Protein AF-A0A9C9XCZ6-F1 (afdb_monomer_lite)

Structure (mmCIF, N/CA/C/O backbone):
data_AF-A0A9C9XCZ6-F1
#
_entry.id   AF-A0A9C9XCZ6-F1
#
loop_
_atom_site.group_PDB
_atom_site.id
_atom_site.type_symbol
_atom_site.label_atom_id
_atom_site.label_alt_id
_atom_site.label_comp_id
_atom_site.label_asym_id
_atom_site.label_entity_id
_atom_site.label_seq_id
_atom_site.pdbx_PDB_ins_code
_atom_site.Cartn_x
_atom_site.Cartn_y
_atom_site.Cartn_z
_atom_site.occupancy
_atom_site.B_iso_or_equiv
_atom_site.auth_seq_id
_atom_site.auth_comp_id
_atom_site.auth_asym_id
_atom_site.auth_atom_id
_atom_site.pdbx_PDB_model_num
ATOM 1 N N . ASP A 1 1 ? -5.608 -3.257 -12.817 1.00 93.50 1 ASP A N 1
ATOM 2 C CA . ASP A 1 1 ? -5.091 -2.175 -13.678 1.00 93.50 1 ASP A CA 1
ATOM 3 C C . ASP A 1 1 ? -3.654 -2.425 -14.108 1.00 93.50 1 ASP A C 1
ATOM 5 O O . ASP A 1 1 ? -3.468 -2.695 -15.281 1.00 93.50 1 ASP A O 1
ATOM 9 N N . VAL A 1 2 ? -2.664 -2.480 -13.204 1.00 97.44 2 VAL A N 1
ATOM 10 C CA . VAL A 1 2 ? -1.243 -2.700 -13.582 1.00 97.44 2 VAL A CA 1
ATOM 11 C C . VAL A 1 2 ? -1.011 -3.896 -14.518 1.00 97.44 2 VAL A C 1
ATOM 13 O O . VAL A 1 2 ? -0.341 -3.744 -15.531 1.00 97.44 2 VAL A O 1
ATOM 16 N N . ASN A 1 3 ? -1.592 -5.069 -14.236 1.00 98.12 3 ASN A N 1
ATOM 17 C CA . ASN A 1 3 ? -1.430 -6.242 -15.113 1.00 98.12 3 ASN A CA 1
ATOM 18 C C . ASN A 1 3 ? -1.935 -5.995 -16.544 1.00 98.12 3 ASN A C 1
ATOM 20 O O . ASN A 1 3 ? -1.282 -6.394 -17.501 1.00 98.12 3 ASN A O 1
ATOM 24 N N . LEU A 1 4 ? -3.089 -5.335 -16.685 1.00 98.38 4 LEU A N 1
ATOM 25 C CA . LEU A 1 4 ? -3.658 -5.015 -17.997 1.00 98.38 4 LEU A CA 1
ATOM 26 C C . LEU A 1 4 ? -2.826 -3.942 -18.698 1.00 98.38 4 LEU A C 1
ATOM 28 O O . LEU A 1 4 ? -2.570 -4.051 -19.888 1.00 98.38 4 LEU A O 1
ATOM 32 N N . TRP A 1 5 ? -2.311 -2.973 -17.942 1.00 98.50 5 TRP A N 1
ATOM 33 C CA . TRP A 1 5 ? -1.402 -1.970 -18.478 1.00 98.50 5 TRP A CA 1
ATOM 34 C C . TRP A 1 5 ? -0.134 -2.611 -19.066 1.00 98.50 5 TRP A C 1
ATOM 36 O O . TRP A 1 5 ? 0.224 -2.303 -20.196 1.00 98.50 5 TRP A O 1
ATOM 46 N N . PHE A 1 6 ? 0.500 -3.571 -18.379 1.00 98.50 6 PHE A N 1
ATOM 47 C CA . PHE A 1 6 ? 1.641 -4.309 -18.950 1.00 98.50 6 PHE A CA 1
ATOM 48 C C . PHE A 1 6 ? 1.253 -5.183 -20.151 1.00 98.50 6 PHE A C 1
ATOM 50 O O . PHE A 1 6 ? 2.053 -5.350 -21.066 1.00 98.50 6 PHE A O 1
ATOM 57 N N . MET A 1 7 ? 0.029 -5.717 -20.183 1.00 98.19 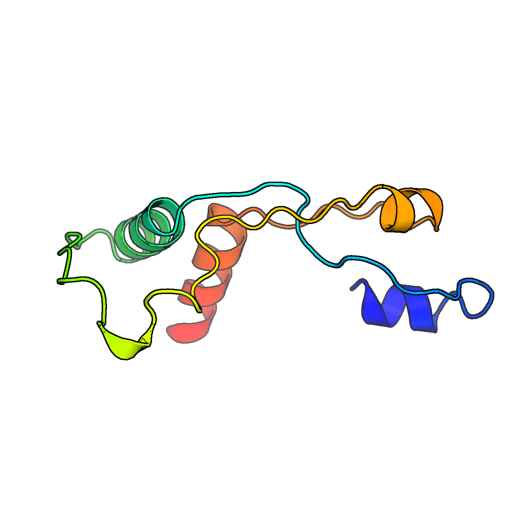7 MET A N 1
ATOM 58 C CA . MET A 1 7 ? -0.488 -6.443 -21.349 1.00 98.19 7 MET A CA 1
ATOM 59 C C . MET A 1 7 ? -0.636 -5.529 -22.580 1.00 98.19 7 MET A C 1
ATOM 61 O O . MET A 1 7 ? -0.390 -5.972 -23.699 1.00 98.19 7 MET A O 1
ATOM 65 N N . GLU A 1 8 ? -1.009 -4.264 -22.378 1.00 98.19 8 GLU A N 1
ATOM 66 C CA . GLU A 1 8 ? -1.144 -3.248 -23.433 1.00 98.19 8 GLU A CA 1
ATOM 67 C C . GLU A 1 8 ? 0.200 -2.633 -23.866 1.00 98.19 8 GLU A C 1
ATOM 69 O O . GLU A 1 8 ? 0.283 -2.060 -24.951 1.00 98.19 8 GLU A O 1
ATOM 74 N N . HIS A 1 9 ? 1.257 -2.785 -23.059 1.00 97.94 9 HIS A N 1
ATOM 75 C CA . HIS A 1 9 ? 2.599 -2.240 -23.304 1.00 97.94 9 HIS A CA 1
ATOM 76 C C . HIS A 1 9 ? 3.649 -3.365 -23.393 1.00 97.94 9 HIS A C 1
ATOM 78 O O . HIS A 1 9 ? 4.510 -3.484 -22.516 1.00 97.94 9 HIS A O 1
ATOM 84 N N . PRO A 1 10 ? 3.604 -4.216 -24.439 1.00 97.00 10 PRO A N 1
ATOM 85 C CA . PRO A 1 10 ? 4.463 -5.399 -24.550 1.00 97.00 10 PRO A CA 1
ATOM 86 C C . PRO A 1 10 ? 5.960 -5.075 -24.698 1.00 97.00 10 PRO A C 1
ATOM 88 O O . PRO A 1 10 ? 6.797 -5.957 -24.516 1.00 97.00 10 PRO A O 1
ATOM 91 N N . ASP A 1 11 ? 6.319 -3.826 -25.014 1.00 97.69 11 ASP A N 1
ATOM 92 C CA . ASP A 1 11 ? 7.703 -3.338 -25.018 1.00 97.69 11 ASP A CA 1
ATOM 93 C C . ASP A 1 11 ? 8.275 -3.134 -23.602 1.00 97.69 11 ASP A C 1
ATOM 95 O O . ASP A 1 11 ? 9.491 -3.016 -23.437 1.00 97.69 11 ASP A O 1
ATOM 99 N N . LYS A 1 12 ? 7.426 -3.115 -22.566 1.00 97.62 12 LYS A N 1
ATOM 100 C CA . LYS A 1 12 ? 7.826 -2.975 -21.161 1.00 97.62 12 LYS A CA 1
ATOM 101 C C . LYS A 1 12 ? 7.930 -4.352 -20.516 1.00 97.62 12 LYS A C 1
ATOM 103 O O . LYS A 1 12 ? 6.938 -5.040 -20.308 1.00 97.62 12 LYS A O 1
ATOM 108 N N . SER A 1 13 ? 9.147 -4.761 -20.173 1.00 97.56 13 SER A N 1
ATOM 109 C CA . SER A 1 13 ? 9.429 -6.055 -19.541 1.00 97.56 13 SER A CA 1
ATOM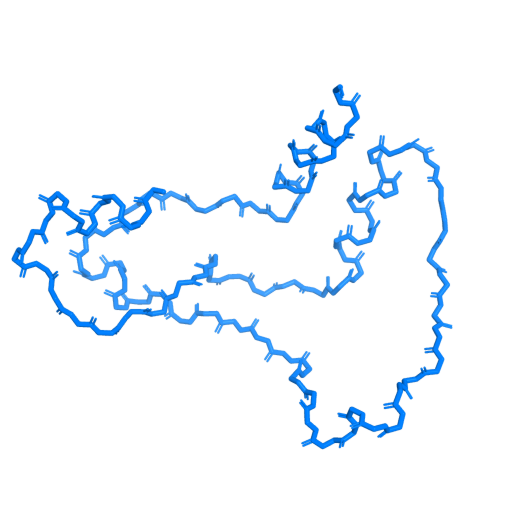 110 C C . SER A 1 13 ? 10.423 -5.901 -18.395 1.00 97.56 13 SER A C 1
ATOM 112 O O . SER A 1 13 ? 11.297 -5.040 -18.433 1.00 97.56 13 SER A O 1
ATOM 114 N N . GLY A 1 14 ? 10.293 -6.744 -17.371 1.00 97.38 14 GLY A N 1
ATOM 115 C CA . GLY A 1 14 ? 11.126 -6.694 -16.173 1.00 97.38 14 GLY A CA 1
ATOM 116 C C . GLY A 1 14 ? 10.426 -7.299 -14.960 1.00 97.38 14 GLY A C 1
ATOM 117 O O . GLY A 1 14 ? 9.331 -7.849 -15.067 1.00 97.38 14 GLY A O 1
ATOM 118 N N . ILE A 1 15 ? 11.069 -7.186 -13.800 1.00 98.38 15 ILE A N 1
ATOM 119 C CA . ILE A 1 15 ? 10.481 -7.543 -12.507 1.00 98.38 15 ILE A CA 1
ATOM 120 C C . ILE A 1 15 ? 10.176 -6.237 -11.781 1.00 98.38 15 ILE A C 1
ATOM 122 O O . ILE A 1 15 ? 11.085 -5.453 -11.517 1.00 98.38 15 ILE A O 1
ATOM 126 N N . PHE A 1 16 ? 8.902 -6.009 -11.464 1.00 98.56 16 PHE A N 1
ATOM 127 C CA . PHE A 1 16 ? 8.429 -4.768 -10.857 1.00 98.56 16 PHE A CA 1
ATOM 128 C C . PHE A 1 16 ? 7.782 -5.046 -9.503 1.00 98.56 16 PHE A C 1
ATOM 130 O O . PHE A 1 16 ? 6.958 -5.953 -9.374 1.00 98.56 16 PHE A O 1
ATOM 137 N N . ASN A 1 17 ? 8.114 -4.229 -8.503 1.00 98.50 17 ASN A N 1
ATOM 138 C CA . ASN A 1 17 ? 7.366 -4.208 -7.251 1.00 98.50 17 ASN A CA 1
ATOM 139 C C . ASN A 1 17 ? 5.946 -3.695 -7.508 1.00 98.50 17 ASN A C 1
ATOM 141 O O . ASN A 1 17 ? 5.752 -2.687 -8.190 1.00 98.50 17 ASN A O 1
ATOM 145 N N . LEU A 1 18 ? 4.959 -4.359 -6.907 1.00 98.25 18 LEU A N 1
ATOM 146 C CA . LEU A 1 18 ? 3.559 -3.967 -6.999 1.00 98.25 18 LEU A CA 1
ATOM 147 C C . LEU A 1 18 ? 2.990 -3.715 -5.603 1.00 98.25 18 LEU A C 1
ATOM 149 O O . LEU A 1 18 ? 2.638 -4.638 -4.875 1.00 98.25 18 LEU A O 1
ATOM 153 N N . GLY A 1 19 ? 2.890 -2.440 -5.246 1.00 97.62 19 GLY A N 1
ATOM 154 C CA . GLY A 1 19 ? 2.289 -1.971 -4.005 1.00 97.62 19 GLY A CA 1
ATOM 155 C C . GLY A 1 19 ? 1.975 -0.482 -4.090 1.00 97.62 19 GLY A C 1
ATOM 156 O O . GLY A 1 19 ? 2.250 0.166 -5.094 1.00 97.62 19 GLY A O 1
ATOM 157 N N . THR A 1 20 ? 1.396 0.077 -3.033 1.00 98.00 20 THR A N 1
ATOM 158 C CA . THR A 1 20 ? 0.982 1.492 -3.001 1.00 98.00 20 THR A CA 1
ATOM 159 C C . THR A 1 20 ? 2.156 2.472 -2.888 1.00 98.00 20 THR A C 1
ATOM 161 O O . THR A 1 20 ? 1.956 3.673 -3.061 1.00 98.00 20 THR A O 1
ATOM 164 N N . GLY A 1 21 ? 3.353 1.983 -2.540 1.00 97.62 21 GLY A N 1
ATOM 165 C CA . GLY A 1 21 ? 4.491 2.812 -2.135 1.00 97.62 21 GLY A CA 1
ATOM 166 C C . GLY A 1 21 ? 4.337 3.462 -0.759 1.00 97.62 21 GLY A C 1
ATOM 167 O O . GLY A 1 21 ? 5.110 4.346 -0.417 1.00 97.62 21 GLY A O 1
ATOM 168 N N . ARG A 1 22 ? 3.312 3.071 0.011 1.00 97.50 22 ARG A N 1
ATOM 169 C CA . ARG A 1 22 ? 3.013 3.622 1.336 1.00 97.50 22 ARG A CA 1
ATOM 170 C C . ARG A 1 22 ? 2.661 2.499 2.298 1.00 97.50 22 ARG A C 1
ATOM 172 O O . ARG A 1 22 ? 1.620 1.858 2.143 1.00 97.50 22 ARG A O 1
ATOM 179 N N . SER A 1 23 ? 3.522 2.265 3.276 1.00 97.81 23 SER A N 1
ATOM 180 C CA . SER A 1 23 ? 3.263 1.342 4.376 1.00 97.81 23 SER A CA 1
ATOM 181 C C . SER A 1 23 ? 2.221 1.907 5.343 1.00 97.81 23 SER A C 1
ATOM 183 O O . SER A 1 23 ? 2.148 3.112 5.585 1.00 97.81 23 SER A O 1
ATOM 185 N N . GLN A 1 24 ? 1.399 1.019 5.898 1.00 97.94 24 GLN A N 1
ATOM 186 C CA . GLN A 1 24 ? 0.484 1.323 6.996 1.00 97.94 24 GLN A CA 1
ATOM 187 C C . GLN A 1 24 ? 0.450 0.138 7.972 1.00 97.94 24 GLN A C 1
ATOM 189 O O . GLN A 1 24 ? 0.564 -1.015 7.539 1.00 97.94 24 GLN A O 1
ATOM 194 N N . PRO A 1 25 ? 0.311 0.374 9.287 1.00 98.06 25 PRO A N 1
ATOM 195 C CA . PRO A 1 25 ? 0.142 -0.694 10.262 1.00 98.06 25 PRO A CA 1
ATOM 196 C C . PRO A 1 25 ? -1.191 -1.436 10.076 1.00 98.06 25 PRO A C 1
ATOM 198 O O . PRO A 1 25 ? -2.205 -0.856 9.700 1.00 98.06 25 PRO A O 1
ATOM 201 N N . PHE A 1 26 ? -1.240 -2.708 10.490 1.00 98.06 26 PHE A N 1
ATOM 202 C CA . PHE A 1 26 ? -2.485 -3.500 10.537 1.00 98.06 26 PHE A CA 1
ATOM 203 C C . PHE A 1 26 ? -3.621 -2.831 11.327 1.00 98.06 26 PHE A C 1
ATOM 205 O O . PHE A 1 26 ? -4.796 -3.102 11.082 1.00 98.06 26 PHE A O 1
ATOM 212 N N . LYS A 1 27 ? -3.275 -1.951 12.274 1.00 98.12 27 LYS A N 1
ATOM 213 C CA . LYS A 1 27 ? -4.240 -1.164 13.042 1.00 98.12 27 LYS A CA 1
ATOM 214 C C . LYS A 1 27 ? -5.119 -0.289 12.140 1.00 98.12 27 LYS A C 1
ATOM 216 O O . LYS A 1 27 ? -6.305 -0.175 12.423 1.00 98.12 27 LYS A O 1
ATOM 221 N N . ASP A 1 28 ? -4.574 0.271 11.063 1.00 98.38 28 ASP A N 1
ATOM 222 C CA . ASP A 1 28 ? -5.318 1.183 10.186 1.00 98.38 28 ASP A CA 1
ATOM 223 C C . ASP A 1 28 ? -6.357 0.418 9.358 1.00 98.38 28 ASP A C 1
ATOM 225 O O . ASP A 1 28 ? -7.499 0.855 9.239 1.00 98.38 28 ASP A O 1
ATOM 229 N N . VAL A 1 29 ? -6.025 -0.804 8.923 1.00 98.44 29 VAL A N 1
ATOM 230 C CA . VAL A 1 29 ? -6.992 -1.734 8.313 1.00 98.44 29 VAL A CA 1
ATOM 231 C C . VAL A 1 29 ? -8.126 -2.056 9.291 1.00 98.44 29 VAL A C 1
ATOM 233 O O . VAL A 1 29 ? -9.297 -1.986 8.925 1.00 98.44 29 VAL A O 1
ATOM 236 N N . ALA A 1 30 ? -7.794 -2.390 10.543 1.00 98.38 30 ALA A N 1
ATOM 237 C CA . ALA A 1 30 ? -8.792 -2.711 11.562 1.00 98.38 30 ALA A CA 1
ATOM 238 C C . ALA A 1 30 ? -9.707 -1.514 11.872 1.00 98.38 30 ALA A C 1
ATOM 240 O O . ALA A 1 30 ? -10.921 -1.686 11.968 1.00 98.38 30 ALA A O 1
ATOM 241 N N . ASN A 1 31 ? -9.143 -0.308 11.981 1.00 98.44 31 ASN A N 1
ATOM 242 C CA . ASN A 1 31 ? -9.914 0.918 12.171 1.00 98.44 31 ASN A CA 1
ATOM 243 C C . ASN A 1 31 ? -10.853 1.175 10.988 1.00 98.44 31 ASN A C 1
ATOM 245 O O . ASN A 1 31 ? -12.038 1.382 11.213 1.00 98.44 31 ASN A O 1
ATOM 249 N N . ALA A 1 32 ? -10.377 1.058 9.743 1.00 98.44 32 ALA A N 1
ATOM 250 C CA . ALA A 1 32 ? -11.214 1.254 8.558 1.00 98.44 32 ALA A CA 1
ATOM 251 C C . ALA A 1 32 ? -12.415 0.285 8.510 1.00 98.44 32 ALA A C 1
ATOM 253 O O . ALA A 1 32 ? -13.511 0.667 8.098 1.00 98.44 32 ALA A O 1
ATOM 254 N N . VAL A 1 33 ? -12.240 -0.959 8.975 1.00 98.56 33 VAL A N 1
ATOM 255 C CA . VAL A 1 33 ? -13.338 -1.935 9.117 1.00 98.56 33 VAL A CA 1
ATOM 256 C C . VAL A 1 33 ? -14.314 -1.539 10.233 1.00 98.56 33 VAL A C 1
ATOM 258 O O . VAL A 1 33 ? -15.529 -1.611 10.037 1.00 98.56 33 VAL A O 1
ATOM 261 N N . ILE A 1 34 ? -13.810 -1.122 11.401 1.00 98.44 34 ILE A N 1
ATOM 262 C CA . ILE A 1 34 ? -14.640 -0.669 12.533 1.00 98.44 34 ILE A CA 1
ATOM 263 C C . ILE A 1 34 ? -15.467 0.557 12.140 1.00 98.44 34 ILE A C 1
ATOM 265 O O . ILE A 1 34 ? -16.668 0.595 12.416 1.00 98.44 34 ILE A O 1
ATOM 269 N N . ASP A 1 35 ? -14.838 1.521 11.469 1.00 98.12 35 ASP A N 1
ATOM 270 C CA . ASP A 1 35 ? -15.471 2.746 10.990 1.00 98.12 35 ASP A CA 1
ATOM 271 C C . ASP A 1 35 ? -16.587 2.427 9.992 1.00 98.12 35 ASP A C 1
ATOM 273 O O . ASP A 1 35 ? -17.681 2.981 10.100 1.00 98.12 35 ASP A O 1
ATOM 277 N N . TRP A 1 36 ? -16.362 1.477 9.075 1.00 98.38 36 TRP A N 1
ATOM 278 C CA . TRP A 1 36 ? -17.394 1.020 8.141 1.00 98.38 36 TRP A CA 1
ATOM 279 C C . TRP A 1 36 ? -18.602 0.400 8.859 1.00 98.38 36 TRP A C 1
ATOM 281 O O . TRP A 1 36 ? -19.746 0.725 8.546 1.00 98.38 36 TRP A O 1
ATOM 291 N N . HIS A 1 37 ? -18.369 -0.459 9.857 1.00 98.06 37 HIS A N 1
ATOM 292 C CA . HIS A 1 37 ? -19.446 -1.055 10.656 1.00 98.06 37 HIS A CA 1
ATOM 293 C C . HIS A 1 37 ? -20.124 -0.060 11.615 1.00 98.06 37 HIS A C 1
ATOM 295 O O . HIS A 1 37 ? -21.185 -0.370 12.165 1.00 98.06 37 HIS A O 1
ATOM 301 N N . GLY A 1 38 ? -19.503 1.095 11.877 1.00 98.31 38 GLY A N 1
ATOM 302 C CA . GLY A 1 38 ? -19.925 2.068 12.887 1.00 98.31 38 GLY A CA 1
ATOM 303 C C . GLY A 1 38 ? -19.788 1.575 14.334 1.00 98.31 38 GLY A C 1
ATOM 304 O O . GLY A 1 38 ? -20.284 2.225 15.254 1.00 98.31 38 GLY A O 1
ATOM 305 N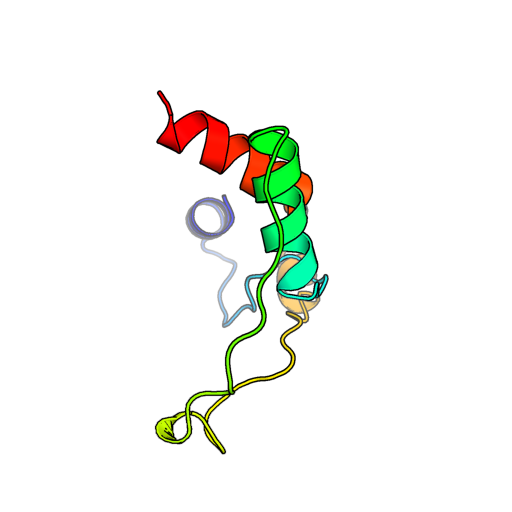 N . LYS A 1 39 ? -19.167 0.407 14.554 1.00 97.88 39 LYS A N 1
ATOM 306 C CA . LYS A 1 39 ? -18.958 -0.204 15.874 1.00 97.88 39 LYS A CA 1
ATOM 307 C C . LYS A 1 39 ? -17.872 -1.276 15.831 1.00 97.88 39 LYS A C 1
ATOM 309 O O . LYS A 1 39 ? -17.724 -1.992 14.845 1.00 97.88 39 LYS A O 1
ATOM 314 N N . GLY A 1 40 ? -17.178 -1.452 16.951 1.00 97.81 40 GLY A N 1
ATOM 315 C CA . GLY A 1 40 ? -16.171 -2.494 17.137 1.00 97.81 40 GLY A CA 1
ATOM 316 C C . GLY A 1 40 ? -15.076 -2.053 18.101 1.00 97.81 40 GLY A C 1
ATOM 317 O O . GLY A 1 40 ? -15.014 -0.892 18.500 1.00 97.81 40 GLY A O 1
ATOM 318 N N . ARG A 1 41 ? -14.222 -2.993 18.507 1.00 97.88 41 ARG A N 1
ATOM 319 C CA . ARG A 1 41 ? -13.024 -2.719 19.309 1.00 97.88 41 ARG A CA 1
ATOM 320 C C . ARG A 1 41 ? -11.898 -3.647 18.873 1.00 97.88 41 ARG A C 1
ATOM 322 O O . ARG A 1 41 ? -12.162 -4.792 18.516 1.00 97.88 41 ARG A O 1
ATOM 329 N N . ILE A 1 42 ? -10.663 -3.164 18.936 1.00 98.44 42 ILE A N 1
ATOM 330 C CA . ILE A 1 42 ? -9.477 -3.976 18.651 1.00 98.44 42 ILE A CA 1
ATOM 331 C C . ILE A 1 42 ? -9.105 -4.764 19.909 1.00 98.44 42 ILE A C 1
ATOM 333 O O . ILE A 1 42 ? -8.967 -4.190 20.989 1.00 98.44 42 ILE A O 1
ATOM 337 N N . GLU A 1 43 ? -8.915 -6.071 19.756 1.00 98.38 43 GLU A N 1
ATOM 338 C CA . GLU A 1 43 ? -8.338 -6.953 20.769 1.00 98.38 43 GLU A CA 1
ATOM 339 C C . GLU A 1 43 ? -7.002 -7.491 20.251 1.00 98.38 43 GLU A C 1
ATOM 341 O O . GLU A 1 43 ? -6.920 -8.010 19.138 1.00 98.38 43 GLU A O 1
ATOM 346 N N . TYR A 1 44 ? -5.943 -7.342 21.047 1.00 98.19 44 TYR A N 1
ATOM 347 C CA . TYR A 1 44 ? -4.621 -7.855 20.706 1.00 98.19 44 TYR A CA 1
ATOM 348 C C . TYR A 1 44 ? -4.452 -9.260 21.270 1.00 98.19 44 TYR A C 1
ATOM 350 O O . TYR A 1 44 ? -4.637 -9.479 22.466 1.00 98.19 44 TYR A O 1
ATOM 358 N N . ILE A 1 45 ? -4.045 -10.193 20.417 1.00 97.75 45 ILE A N 1
ATOM 359 C CA . ILE A 1 45 ? -3.724 -11.564 20.813 1.00 97.75 45 ILE A CA 1
ATOM 360 C C . ILE A 1 45 ? -2.207 -11.740 20.967 1.00 97.75 45 ILE A C 1
ATOM 362 O O . ILE A 1 45 ? -1.439 -11.008 20.332 1.00 97.75 45 ILE A O 1
ATOM 366 N N . PRO A 1 46 ? -1.742 -12.715 21.770 1.00 98.25 46 PRO A N 1
ATOM 367 C CA . PRO A 1 46 ? -0.335 -13.089 21.791 1.00 98.25 46 PRO A CA 1
ATOM 368 C C . PRO A 1 46 ? 0.164 -13.447 20.388 1.00 98.25 46 PRO A C 1
ATOM 370 O O . PRO A 1 46 ? -0.525 -14.124 19.623 1.00 98.25 46 PRO A O 1
ATOM 373 N N . PHE A 1 47 ? 1.376 -13.005 20.054 1.00 97.81 47 PHE A N 1
ATOM 374 C CA . PHE A 1 47 ? 1.967 -13.293 18.752 1.00 97.81 47 PHE A CA 1
ATOM 375 C C . PHE A 1 47 ? 2.170 -14.813 18.570 1.00 97.81 47 PHE A C 1
ATOM 377 O O . PHE A 1 47 ? 2.756 -15.443 19.457 1.00 97.81 47 PHE A O 1
ATOM 384 N N . PRO A 1 48 ? 1.740 -15.420 17.446 1.00 97.44 48 PRO A N 1
ATOM 385 C CA . PRO A 1 48 ? 1.865 -16.862 17.244 1.00 97.44 48 PRO A CA 1
ATOM 386 C C . PRO A 1 48 ? 3.326 -17.337 17.243 1.00 97.44 48 PRO A C 1
ATOM 388 O O . PRO A 1 48 ? 4.139 -16.863 16.451 1.00 97.44 48 PRO A O 1
ATOM 391 N N . GLU A 1 49 ? 3.660 -18.321 18.087 1.00 97.75 49 GLU A N 1
ATOM 392 C CA . GLU A 1 49 ? 5.051 -18.772 18.280 1.00 97.75 49 GLU A CA 1
ATOM 393 C C . GLU A 1 49 ? 5.716 -19.232 16.975 1.00 97.75 49 GLU A C 1
ATOM 395 O O . GLU A 1 49 ? 6.847 -18.861 16.676 1.00 97.75 49 GLU A O 1
ATOM 400 N N . HIS A 1 50 ? 4.983 -19.984 16.153 1.00 96.62 50 HIS A N 1
ATOM 401 C CA . HIS A 1 50 ? 5.485 -20.546 14.898 1.00 96.62 50 HIS A CA 1
ATOM 402 C C . HIS A 1 50 ? 5.779 -19.495 13.810 1.00 96.62 50 HIS A C 1
ATOM 404 O O . HIS A 1 50 ? 6.421 -19.823 12.812 1.00 96.62 50 HIS A O 1
ATOM 410 N N . LEU A 1 51 ? 5.319 -18.248 13.979 1.00 97.62 51 LEU A N 1
ATOM 411 C CA . LEU A 1 51 ? 5.621 -17.141 13.066 1.00 97.62 51 LEU A CA 1
ATOM 412 C C . LEU A 1 51 ? 6.896 -16.384 13.459 1.00 97.62 51 LEU A C 1
ATOM 414 O O . LEU A 1 51 ? 7.403 -15.582 12.670 1.00 97.62 51 LEU A O 1
ATOM 418 N N . LYS A 1 52 ? 7.452 -16.620 14.655 1.00 96.12 52 LYS A N 1
ATOM 419 C CA . LYS A 1 52 ? 8.673 -15.934 15.090 1.00 96.12 52 LYS A CA 1
ATOM 420 C C . LYS A 1 52 ? 9.839 -16.313 14.176 1.00 96.12 52 LYS A C 1
ATOM 422 O O . LYS A 1 52 ? 10.046 -17.478 13.851 1.00 96.12 52 LYS A O 1
ATOM 427 N N . GLY A 1 53 ? 10.581 -15.306 13.719 1.00 95.75 53 GLY A N 1
ATOM 428 C CA . GLY A 1 53 ? 11.674 -15.471 12.752 1.00 95.75 53 GLY A CA 1
ATOM 429 C C . GLY A 1 53 ? 11.232 -15.674 11.296 1.00 95.75 53 GLY A C 1
ATOM 430 O O . GLY A 1 53 ? 12.087 -15.758 10.422 1.00 95.75 53 GLY A O 1
ATOM 431 N N . ARG A 1 54 ? 9.922 -15.735 11.017 1.00 96.75 54 ARG A N 1
ATOM 432 C CA . ARG A 1 54 ? 9.359 -15.879 9.659 1.00 96.75 54 ARG A CA 1
ATOM 433 C C . ARG A 1 54 ? 8.344 -14.790 9.310 1.00 96.75 54 ARG A C 1
ATOM 435 O O . ARG A 1 54 ? 7.713 -14.850 8.261 1.00 96.75 54 ARG A O 1
ATOM 442 N N . TYR A 1 55 ? 8.171 -13.817 10.198 1.00 97.50 55 TYR A N 1
ATOM 443 C CA . TYR A 1 55 ? 7.190 -12.755 10.056 1.00 97.50 55 TYR A CA 1
ATOM 444 C C . TYR A 1 55 ? 7.847 -11.467 9.589 1.00 97.50 55 TYR A C 1
ATOM 446 O O . TYR A 1 55 ? 8.783 -10.972 10.218 1.00 97.50 55 TYR A O 1
ATOM 454 N N . GLN A 1 56 ? 7.322 -10.904 8.508 1.00 97.88 56 GLN A N 1
ATOM 455 C CA . GLN A 1 56 ? 7.732 -9.594 8.041 1.00 97.88 56 GLN A CA 1
ATOM 456 C C . GLN A 1 56 ? 6.950 -8.521 8.807 1.00 97.88 56 GLN A C 1
ATOM 458 O O . GLN A 1 56 ? 5.758 -8.328 8.588 1.00 97.88 56 GLN A O 1
ATOM 463 N N . SER A 1 57 ? 7.622 -7.828 9.727 1.00 96.56 57 SER A N 1
ATOM 464 C CA . SER A 1 57 ? 7.015 -6.776 10.555 1.00 96.56 57 SER A CA 1
ATOM 465 C C . SER A 1 57 ? 6.794 -5.455 9.812 1.00 96.56 57 SER A C 1
ATOM 467 O O . SER A 1 57 ? 6.026 -4.621 10.284 1.00 96.56 57 SER A O 1
ATOM 469 N N . PHE A 1 58 ? 7.453 -5.264 8.666 1.00 98.12 58 PHE A N 1
ATOM 470 C CA . PHE A 1 58 ? 7.355 -4.063 7.842 1.00 98.12 58 PHE A CA 1
ATOM 471 C C . PHE A 1 58 ? 7.513 -4.395 6.356 1.00 98.12 58 PHE A C 1
ATOM 473 O O . PHE A 1 58 ? 8.447 -5.095 5.959 1.00 98.12 58 PHE A O 1
ATOM 480 N N . THR A 1 59 ? 6.619 -3.854 5.533 1.00 97.56 59 THR A N 1
ATOM 481 C CA . THR A 1 59 ? 6.650 -3.942 4.068 1.00 97.56 59 THR A CA 1
ATOM 482 C C . THR A 1 59 ? 6.361 -2.561 3.491 1.00 97.56 59 THR A C 1
ATOM 484 O O . THR A 1 59 ? 5.335 -1.968 3.825 1.00 97.56 59 THR A O 1
ATOM 487 N N . GLU A 1 60 ? 7.186 -2.093 2.565 1.00 98.50 60 GLU A N 1
ATOM 488 C CA . GLU A 1 60 ? 6.877 -0.941 1.723 1.00 98.50 60 GLU A CA 1
ATOM 489 C C . GLU A 1 60 ? 7.448 -1.211 0.336 1.00 98.50 60 GLU A C 1
ATOM 491 O O . GLU A 1 60 ? 8.623 -1.546 0.196 1.00 98.50 60 GLU A O 1
ATOM 496 N N . ALA A 1 61 ? 6.595 -1.157 -0.684 1.00 98.38 61 ALA A N 1
ATOM 497 C CA . ALA A 1 61 ? 7.036 -1.385 -2.050 1.00 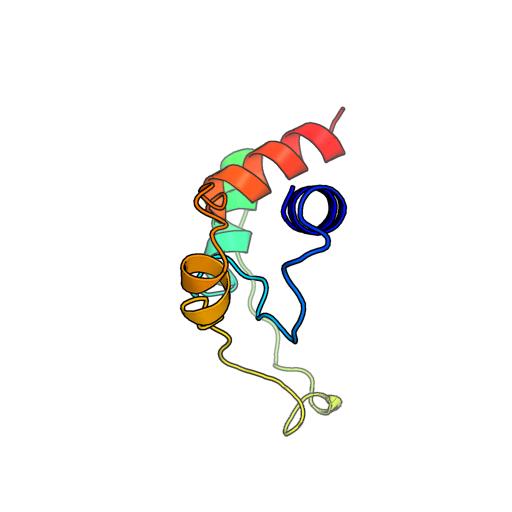98.38 61 ALA A CA 1
ATOM 498 C C . ALA A 1 61 ? 7.780 -0.146 -2.556 1.00 98.38 61 ALA A C 1
ATOM 500 O O . ALA A 1 61 ? 7.162 0.902 -2.723 1.00 98.38 61 ALA A O 1
ATOM 501 N N . ASP A 1 62 ? 9.067 -0.269 -2.870 1.00 98.56 62 ASP A N 1
ATOM 502 C CA . ASP A 1 62 ? 9.725 0.729 -3.712 1.00 98.56 62 ASP A CA 1
ATOM 503 C C . ASP A 1 62 ? 9.180 0.589 -5.138 1.00 98.56 62 ASP A C 1
ATOM 505 O O . ASP A 1 62 ? 9.450 -0.400 -5.824 1.00 98.56 62 ASP A O 1
ATOM 509 N N . ILE A 1 63 ? 8.371 1.560 -5.559 1.00 98.31 63 ILE A N 1
ATOM 510 C CA . ILE A 1 63 ? 7.696 1.573 -6.861 1.00 98.31 63 ILE A CA 1
ATOM 511 C C . ILE A 1 63 ? 8.413 2.438 -7.901 1.00 98.31 63 ILE A C 1
ATOM 513 O O . ILE A 1 63 ? 7.835 2.705 -8.953 1.00 98.31 63 ILE A O 1
ATOM 517 N N . THR A 1 64 ? 9.655 2.861 -7.644 1.00 98.50 64 THR A N 1
ATOM 518 C CA . THR A 1 64 ? 10.440 3.696 -8.569 1.00 98.50 64 THR A CA 1
ATOM 519 C C . THR A 1 64 ? 10.492 3.074 -9.964 1.00 98.50 64 THR A C 1
ATOM 521 O O . THR A 1 64 ? 10.042 3.694 -10.923 1.00 98.50 64 THR A O 1
ATOM 524 N N . ALA A 1 65 ? 10.875 1.796 -10.066 1.00 98.50 65 ALA A N 1
ATOM 525 C CA . ALA A 1 65 ? 10.936 1.080 -11.344 1.00 98.50 65 ALA A CA 1
ATOM 526 C C . ALA A 1 65 ? 9.572 0.978 -12.058 1.00 98.50 65 ALA A C 1
ATOM 528 O O . ALA A 1 65 ? 9.503 1.024 -13.283 1.00 98.50 65 ALA A O 1
ATOM 529 N N . LEU A 1 66 ? 8.470 0.852 -11.306 1.00 98.50 66 LEU A N 1
ATOM 530 C CA . LEU A 1 66 ? 7.121 0.825 -11.882 1.00 98.50 66 LEU A CA 1
ATOM 531 C C . LEU A 1 66 ? 6.739 2.193 -12.471 1.00 98.50 66 LEU A C 1
ATOM 533 O O . LEU A 1 66 ? 6.110 2.253 -13.528 1.00 98.50 66 LEU A O 1
ATOM 537 N N . ARG A 1 67 ? 7.127 3.288 -11.803 1.00 98.19 67 ARG A N 1
ATOM 538 C CA . ARG A 1 67 ? 6.901 4.653 -12.299 1.00 98.19 67 ARG A CA 1
ATOM 539 C C . ARG A 1 67 ? 7.778 4.963 -13.507 1.00 98.19 67 ARG A C 1
ATOM 541 O O . ARG A 1 67 ? 7.265 5.475 -14.493 1.00 98.19 67 ARG A O 1
ATOM 548 N N . GLU A 1 68 ? 9.049 4.575 -13.476 1.00 98.25 68 GLU A N 1
ATOM 549 C CA . GLU A 1 68 ? 9.975 4.720 -14.608 1.00 98.25 6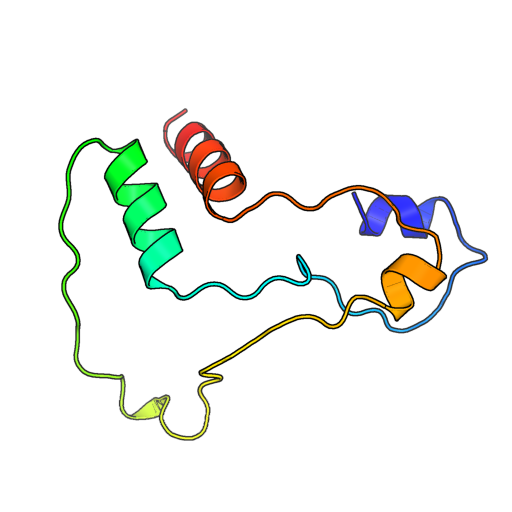8 GLU A CA 1
ATOM 550 C C . GLU A 1 68 ? 9.536 3.913 -15.839 1.00 98.25 68 GLU A C 1
ATOM 552 O O . GLU A 1 68 ? 9.754 4.348 -16.969 1.00 98.25 68 GLU A O 1
ATOM 557 N N . ALA A 1 69 ? 8.870 2.768 -15.645 1.00 98.06 69 ALA A N 1
ATOM 558 C CA . ALA A 1 69 ? 8.290 2.000 -16.746 1.00 98.06 69 ALA A CA 1
ATOM 559 C C . ALA A 1 69 ? 7.145 2.741 -17.462 1.00 98.06 69 ALA A C 1
ATOM 561 O O . ALA A 1 69 ? 6.904 2.466 -18.639 1.00 98.06 69 ALA A O 1
ATOM 562 N N . GLY A 1 70 ? 6.475 3.679 -16.779 1.00 98.12 70 GLY A N 1
ATOM 563 C CA . GLY A 1 70 ? 5.406 4.521 -17.327 1.00 98.12 70 GLY A CA 1
ATOM 564 C C . GLY A 1 70 ? 4.022 4.315 -16.702 1.00 98.12 70 GLY A C 1
ATOM 565 O O . GLY A 1 70 ? 3.058 4.926 -17.160 1.00 98.12 70 GLY A O 1
ATOM 566 N N . TYR A 1 71 ? 3.874 3.478 -15.666 1.00 98.44 71 TYR A N 1
ATOM 567 C CA . TYR A 1 71 ? 2.584 3.334 -14.984 1.00 98.44 71 TYR A CA 1
ATOM 568 C C . TYR A 1 71 ? 2.363 4.500 -14.010 1.00 98.44 71 TYR A C 1
ATOM 570 O O . TYR A 1 71 ? 2.955 4.545 -12.930 1.00 98.44 71 TYR A O 1
ATOM 578 N N . GLU A 1 72 ? 1.478 5.437 -14.354 1.00 97.56 72 GLU A N 1
ATOM 579 C CA . GLU A 1 72 ? 1.251 6.671 -13.577 1.00 97.56 72 GLU A CA 1
ATOM 580 C C . GLU A 1 72 ? -0.013 6.655 -12.708 1.00 97.56 72 GLU A C 1
ATOM 582 O O . GLU A 1 72 ? -0.152 7.477 -11.802 1.00 97.56 72 GLU A O 1
ATOM 587 N N . ALA A 1 73 ? -0.922 5.698 -12.917 1.00 98.12 73 ALA A N 1
ATOM 588 C CA . ALA A 1 73 ? -2.187 5.687 -12.191 1.00 98.12 73 ALA A CA 1
ATOM 589 C C . ALA A 1 73 ? -1.973 5.578 -10.661 1.00 98.12 73 ALA A C 1
ATOM 591 O O . ALA A 1 73 ? -1.036 4.905 -10.192 1.00 98.12 73 ALA A O 1
ATOM 592 N N . PRO A 1 74 ? -2.813 6.256 -9.855 1.00 97.69 74 PRO A N 1
ATOM 593 C CA . PRO A 1 74 ? -2.710 6.204 -8.405 1.00 97.69 74 PRO A CA 1
ATOM 594 C C . PRO A 1 74 ? -3.140 4.834 -7.871 1.00 97.69 74 PRO A C 1
ATOM 596 O O . PRO A 1 74 ? -3.941 4.124 -8.480 1.00 97.69 74 PRO A O 1
ATOM 599 N N . PHE A 1 75 ? -2.640 4.487 -6.688 1.00 98.38 75 PHE A N 1
ATOM 600 C CA . PHE A 1 75 ? -3.147 3.355 -5.917 1.00 98.38 75 PHE A CA 1
ATOM 601 C C . PHE A 1 75 ? -4.104 3.855 -4.841 1.00 98.38 75 PHE A C 1
ATOM 603 O O . PHE A 1 75 ? -3.850 4.893 -4.224 1.00 98.38 75 PHE A O 1
ATOM 610 N N . LYS A 1 76 ? -5.166 3.084 -4.595 1.00 98.31 76 LYS A N 1
ATOM 611 C CA . LYS A 1 76 ? -6.084 3.343 -3.483 1.00 98.31 76 LYS A CA 1
ATOM 612 C C . LYS A 1 76 ? -5.341 3.292 -2.153 1.00 98.31 76 LYS A C 1
ATOM 614 O O . LYS A 1 76 ? -4.407 2.500 -1.995 1.00 98.31 76 LYS A O 1
ATOM 619 N N . THR A 1 77 ? -5.760 4.119 -1.204 1.00 98.12 77 THR A N 1
ATOM 620 C CA . THR A 1 77 ? -5.307 3.989 0.186 1.00 98.12 77 THR A CA 1
ATOM 621 C C . THR A 1 77 ? -5.982 2.796 0.868 1.00 98.12 77 THR A C 1
ATOM 623 O O . THR A 1 77 ? -6.888 2.171 0.306 1.00 98.12 77 THR A O 1
ATOM 626 N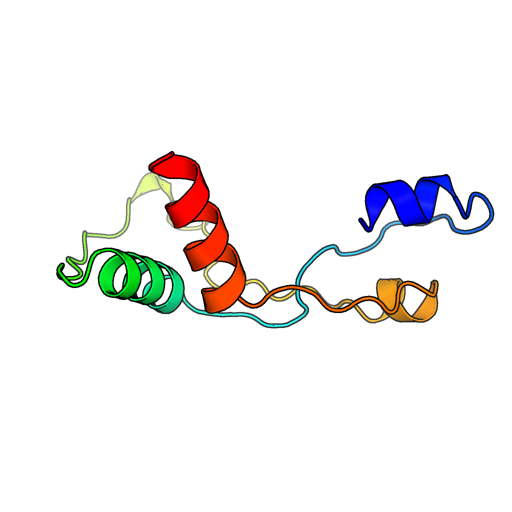 N . VAL A 1 78 ? -5.546 2.467 2.088 1.00 98.19 78 VAL A N 1
ATOM 627 C CA . VAL A 1 78 ? -6.202 1.437 2.907 1.00 98.19 78 VAL A CA 1
ATOM 628 C C . VAL A 1 78 ? -7.653 1.819 3.176 1.00 98.19 78 VAL A C 1
ATOM 630 O O . VAL A 1 78 ? -8.537 0.996 2.981 1.00 98.19 78 VAL A O 1
ATOM 633 N N . GLU A 1 79 ? -7.920 3.068 3.542 1.00 97.69 79 GLU A N 1
ATOM 634 C CA . GLU A 1 79 ? -9.258 3.563 3.871 1.00 97.69 79 GLU A CA 1
ATOM 635 C C . GLU A 1 79 ? -10.206 3.452 2.670 1.00 97.69 79 GLU A C 1
ATOM 637 O O . GLU A 1 79 ? -11.325 2.953 2.793 1.00 97.69 79 GLU A O 1
ATOM 642 N N . GLU A 1 80 ? -9.743 3.861 1.486 1.00 98.25 80 GLU A N 1
ATOM 643 C CA . GLU A 1 80 ? -10.518 3.762 0.248 1.00 98.25 80 GLU A CA 1
ATOM 644 C C . GLU A 1 80 ? -10.766 2.304 -0.155 1.00 98.25 80 GLU A C 1
ATOM 646 O O . GLU A 1 80 ? -11.889 1.927 -0.496 1.00 98.25 80 GLU A O 1
ATOM 651 N N . GLY A 1 81 ? -9.712 1.481 -0.138 1.00 98.31 81 GLY A N 1
ATOM 652 C CA . GLY A 1 81 ? -9.772 0.083 -0.552 1.00 98.31 81 GLY A CA 1
ATOM 653 C C . GLY A 1 81 ? -10.627 -0.768 0.384 1.00 98.31 81 GLY A C 1
ATOM 654 O O . GLY A 1 81 ? -11.498 -1.500 -0.084 1.00 98.31 81 GLY A O 1
ATOM 655 N N . VAL A 1 82 ? -10.422 -0.636 1.697 1.00 98.56 82 VAL A N 1
ATOM 656 C CA . VAL A 1 82 ? -11.182 -1.365 2.719 1.00 98.56 82 VAL A CA 1
ATOM 657 C C . VAL A 1 82 ? -12.652 -0.984 2.651 1.00 98.56 82 VAL A C 1
ATOM 659 O O . VAL A 1 82 ? -13.482 -1.884 2.589 1.00 98.56 82 VAL A O 1
ATOM 662 N N . LYS A 1 83 ? -12.998 0.309 2.576 1.00 98.31 83 LYS A N 1
ATOM 663 C CA . LYS A 1 83 ? -14.401 0.736 2.467 1.00 98.31 83 LYS A CA 1
ATOM 664 C C . LYS A 1 83 ? -15.103 0.091 1.269 1.00 98.31 83 LYS A C 1
ATOM 666 O O . LYS A 1 83 ? -16.152 -0.523 1.435 1.00 98.31 83 LYS A O 1
ATOM 671 N N . LEU A 1 84 ? -14.505 0.189 0.078 1.00 98.50 84 LEU A N 1
ATOM 672 C CA . LEU A 1 84 ? -15.071 -0.396 -1.143 1.00 98.50 84 LEU A CA 1
ATOM 673 C C . LEU A 1 84 ? -15.196 -1.921 -1.052 1.00 98.50 84 LEU A C 1
ATOM 675 O O . LEU A 1 84 ? -16.151 -2.496 -1.574 1.00 98.50 84 LEU A O 1
ATOM 679 N N . TYR A 1 85 ? -14.238 -2.580 -0.401 1.00 98.56 85 TYR A N 1
ATOM 680 C CA . TYR A 1 85 ? -14.273 -4.024 -0.216 1.00 98.56 85 TYR A CA 1
ATOM 681 C C . TYR A 1 85 ? -15.350 -4.453 0.789 1.00 98.56 85 TYR A C 1
ATOM 683 O O . TYR A 1 85 ? -16.072 -5.414 0.536 1.00 98.56 85 TYR A O 1
ATOM 691 N N . MET A 1 86 ? -15.526 -3.710 1.881 1.00 98.38 86 MET A N 1
ATOM 692 C CA . MET A 1 86 ? -16.591 -3.944 2.858 1.00 98.38 86 MET A CA 1
ATOM 693 C C . MET A 1 86 ? -17.980 -3.715 2.255 1.00 98.38 86 MET A C 1
ATOM 695 O O . MET A 1 86 ? -18.871 -4.540 2.471 1.00 98.38 86 MET A O 1
ATOM 699 N N . ASP A 1 87 ? -18.135 -2.666 1.436 1.00 98.31 87 ASP A N 1
ATOM 700 C CA . ASP A 1 87 ? -19.341 -2.430 0.636 1.00 98.31 87 ASP A CA 1
ATOM 701 C C . ASP A 1 87 ? -19.632 -3.609 -0.299 1.00 98.31 87 ASP A C 1
ATOM 703 O O . ASP A 1 87 ? -20.792 -3.894 -0.562 1.00 98.31 87 ASP A O 1
ATOM 707 N N . TRP A 1 88 ? -18.610 -4.280 -0.844 1.00 98.50 88 TRP A N 1
ATOM 708 C CA . TRP A 1 88 ? -18.791 -5.457 -1.698 1.00 98.50 88 TRP A CA 1
ATOM 709 C C . TRP A 1 88 ? -19.154 -6.718 -0.902 1.00 98.50 88 TRP A C 1
ATOM 711 O O . TRP A 1 88 ? -20.034 -7.458 -1.329 1.00 98.50 88 TRP A O 1
ATOM 721 N N . LEU A 1 89 ? -18.529 -6.943 0.258 1.00 98.19 89 LEU A N 1
ATOM 722 C CA . LEU A 1 89 ? -18.782 -8.110 1.116 1.00 98.19 89 LEU A CA 1
ATOM 723 C C . LEU A 1 89 ? -20.211 -8.171 1.679 1.00 98.19 89 LEU A C 1
ATOM 725 O O . LEU A 1 89 ? -20.663 -9.249 2.055 1.00 98.19 89 LEU A O 1
ATOM 729 N N . HIS A 1 90 ? -20.895 -7.029 1.765 1.00 95.88 90 HIS A N 1
ATOM 730 C CA . HIS A 1 90 ? -22.248 -6.909 2.322 1.00 95.88 90 HIS A CA 1
ATOM 731 C C . HIS A 1 90 ? -23.319 -6.608 1.264 1.00 95.88 90 HIS A C 1
ATOM 733 O O . HIS A 1 90 ? -24.408 -6.144 1.609 1.00 95.88 90 HIS A O 1
ATOM 739 N N . ARG A 1 91 ? -23.000 -6.833 -0.015 1.00 87.12 91 ARG A N 1
ATOM 740 C CA . ARG A 1 91 ? -23.977 -6.806 -1.110 1.00 87.12 91 ARG A CA 1
ATOM 741 C C . ARG A 1 91 ? -24.765 -8.100 -1.213 1.00 87.12 91 ARG A C 1
ATOM 743 O O . ARG A 1 91 ? -24.214 -9.165 -0.864 1.00 87.12 91 ARG A O 1
#

Radius of gyration: 17.09 Å; chains: 1; bounding box: 36×27×47 Å

Secondary structure (DSSP, 8-state):
-HHHHHHH-TT--S----S-S----HHHHHHHHHHHHT-----PPPPPGGGTTT--S------HHHHHHT--PPPPPHHHHHHHHHHHHT-

Foldseek 3Di:
DLVVVCVVVVVQDDDFFDDQQDWDDPVVLVVLLCVLVVHDDDDDDPDDPVCVVVDDRTDGGPGPVVVVSPPDDHDDDSNRVSNVVVVVVVD

pLDDT: mean 97.82, std 1.35, range [87.12, 98.56]

Sequence (91 aa):
DVNLWFMEHPDKSGIFNLGTGRSQPFKDVANAVIDWHGKGRIEYIPFPEHLKGRYQSFTEADITALREAGYEAPFKTVEEGVKLYMDWLHR